Protein AF-A0A7J0AE83-F1 (afdb_monomer)

Solvent-accessible surface area (backbone atoms only — not comparable to full-atom values): 9380 Å² total; per-residue (Å²): 94,56,68,20,78,23,58,64,36,67,59,44,42,39,60,51,19,49,48,53,51,47,36,70,77,34,80,83,62,71,85,50,75,65,56,54,50,50,47,51,50,39,53,68,74,46,74,31,73,60,74,46,81,35,78,51,70,68,50,62,68,62,59,72,67,50,66,91,84,57,53,70,68,58,51,51,52,50,54,51,51,52,50,50,50,51,32,36,68,51,45,66,81,46,49,56,24,44,52,22,38,23,67,75,71,72,53,69,89,48,59,90,65,46,52,73,68,52,51,53,51,46,52,52,49,54,51,58,40,53,66,67,67,76,86,65,78,88,77,45,72,70,52,53,53,49,28,51,53,46,42,30,48,63,40,17,43,61,52,55,49,44,74,71,110

Structure (mmCIF, N/CA/C/O backbone):
data_AF-A0A7J0AE83-F1
#
_entry.id   AF-A0A7J0AE83-F1
#
loop_
_atom_site.group_PDB
_atom_site.id
_atom_site.type_symbol
_atom_site.label_atom_id
_atom_site.label_alt_id
_atom_site.label_comp_id
_atom_site.label_asym_id
_atom_site.label_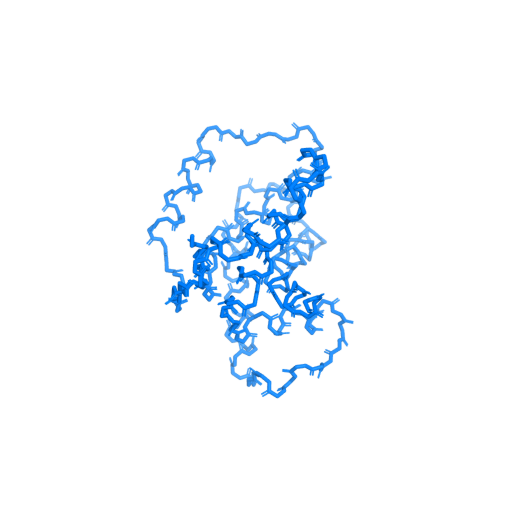entity_id
_atom_site.label_seq_id
_atom_site.pdbx_PDB_ins_code
_atom_site.Cartn_x
_atom_site.Cartn_y
_atom_site.Cartn_z
_atom_site.occupancy
_atom_site.B_iso_or_equiv
_atom_site.auth_seq_id
_atom_site.auth_comp_id
_atom_site.auth_asym_id
_atom_site.auth_atom_id
_atom_site.pdbx_PDB_model_num
ATOM 1 N N . MET A 1 1 ? 16.262 -7.404 -12.724 1.00 86.00 1 MET A N 1
ATOM 2 C CA . MET A 1 1 ? 15.098 -8.257 -12.423 1.00 86.00 1 MET A CA 1
ATOM 3 C C . MET A 1 1 ? 14.318 -7.604 -11.292 1.00 86.00 1 MET A C 1
ATOM 5 O O . MET A 1 1 ? 14.818 -7.605 -10.170 1.00 86.00 1 MET A O 1
ATOM 9 N N . PRO A 1 2 ? 13.189 -6.948 -11.590 1.00 93.81 2 PRO A N 1
ATOM 10 C CA . PRO A 1 2 ? 12.258 -6.458 -10.583 1.00 93.81 2 PRO A CA 1
ATOM 11 C C . PRO A 1 2 ? 11.744 -7.571 -9.663 1.00 93.81 2 PRO A C 1
ATOM 13 O O . PRO A 1 2 ? 11.688 -8.746 -10.030 1.00 93.81 2 PRO A O 1
ATOM 16 N N . VAL A 1 3 ? 11.370 -7.184 -8.445 1.00 95.62 3 VAL A N 1
ATOM 17 C CA . VAL A 1 3 ? 10.770 -8.082 -7.456 1.00 95.62 3 VAL A CA 1
ATOM 18 C C . VAL A 1 3 ? 9.521 -7.413 -6.907 1.00 95.62 3 VAL A C 1
ATOM 20 O O . VAL A 1 3 ? 9.593 -6.308 -6.371 1.00 95.62 3 VAL A O 1
ATOM 23 N N . ALA A 1 4 ? 8.382 -8.090 -7.026 1.00 96.31 4 ALA A N 1
ATOM 24 C CA . ALA A 1 4 ? 7.141 -7.669 -6.394 1.00 96.31 4 ALA A CA 1
ATOM 25 C C . ALA A 1 4 ? 6.999 -8.380 -5.043 1.00 96.31 4 ALA A C 1
ATOM 27 O O . ALA A 1 4 ? 7.000 -9.610 -4.975 1.00 96.31 4 ALA A O 1
ATOM 28 N N . ILE A 1 5 ? 6.874 -7.601 -3.968 1.00 95.88 5 ILE A N 1
ATOM 29 C CA . ILE A 1 5 ? 6.594 -8.107 -2.621 1.00 95.88 5 ILE A CA 1
ATOM 30 C C . ILE A 1 5 ? 5.184 -7.655 -2.247 1.00 95.88 5 ILE A C 1
ATOM 32 O O . ILE A 1 5 ? 4.912 -6.458 -2.140 1.00 95.88 5 ILE A O 1
ATOM 36 N N . SER A 1 6 ? 4.281 -8.612 -2.069 1.00 96.81 6 SER A N 1
ATOM 37 C CA . SER A 1 6 ? 2.874 -8.362 -1.767 1.00 96.81 6 SER A CA 1
ATOM 38 C C . SER A 1 6 ? 2.549 -8.827 -0.356 1.00 96.81 6 SER A C 1
ATOM 40 O O . SER A 1 6 ? 2.737 -9.998 -0.018 1.00 96.81 6 SER A O 1
ATOM 42 N N . TYR A 1 7 ? 2.032 -7.906 0.450 1.00 96.12 7 TYR A N 1
ATOM 43 C CA . TYR A 1 7 ? 1.515 -8.187 1.785 1.00 96.12 7 TYR A CA 1
ATOM 44 C C . TYR A 1 7 ? -0.007 -8.188 1.739 1.00 96.12 7 TYR A C 1
ATOM 46 O O . TYR A 1 7 ? -0.606 -7.354 1.061 1.00 96.12 7 TYR A O 1
ATOM 54 N N . GLU A 1 8 ? -0.626 -9.116 2.458 1.00 96.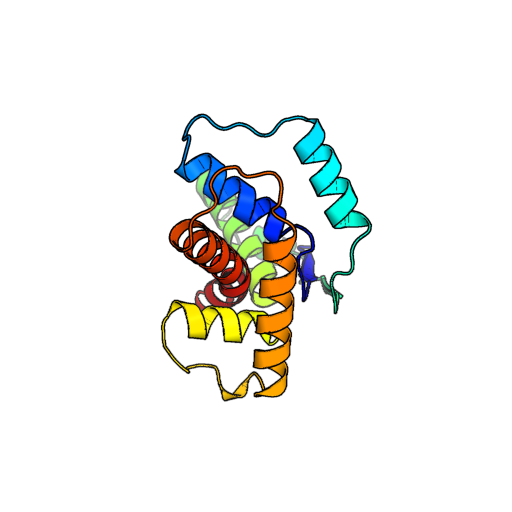94 8 GLU A N 1
ATOM 55 C CA . GLU A 1 8 ? -2.068 -9.076 2.686 1.00 96.94 8 GLU A CA 1
ATOM 56 C C . GLU A 1 8 ? -2.437 -7.904 3.594 1.00 96.94 8 GLU A C 1
ATOM 58 O O . GLU A 1 8 ? -3.380 -7.177 3.302 1.00 96.94 8 GLU A O 1
ATOM 63 N N . TYR A 1 9 ? -1.647 -7.682 4.644 1.00 96.75 9 TYR A N 1
ATOM 64 C CA . TYR A 1 9 ? -1.839 -6.612 5.614 1.00 96.75 9 TYR A CA 1
ATOM 65 C C . TYR A 1 9 ? -0.563 -5.775 5.737 1.00 96.75 9 TYR A C 1
ATOM 67 O O . TYR A 1 9 ? 0.531 -6.319 5.894 1.00 96.75 9 TYR A O 1
ATOM 75 N N . ASP A 1 10 ? -0.697 -4.450 5.680 1.00 95.19 10 ASP A N 1
ATOM 76 C CA . ASP A 1 10 ? 0.375 -3.495 5.962 1.00 95.19 10 ASP A CA 1
ATOM 77 C C . ASP A 1 10 ? 0.313 -3.091 7.441 1.00 95.19 10 ASP A C 1
ATOM 79 O O . ASP A 1 10 ? -0.600 -2.367 7.833 1.00 95.19 10 ASP A O 1
ATOM 83 N N . PRO A 1 11 ? 1.279 -3.498 8.282 1.00 94.19 11 PRO A N 1
ATOM 84 C CA . PRO A 1 11 ? 1.240 -3.161 9.700 1.00 94.19 11 PRO A CA 1
ATOM 85 C C . PRO A 1 11 ? 1.331 -1.667 10.016 1.00 94.19 11 PRO A C 1
ATOM 87 O O . PRO A 1 11 ? 1.006 -1.259 11.128 1.00 94.19 11 PRO A O 1
ATOM 90 N N . ASN A 1 12 ? 1.803 -0.866 9.059 1.00 95.75 12 ASN A N 1
ATOM 91 C CA . ASN A 1 12 ? 1.947 0.577 9.196 1.00 95.75 12 ASN A CA 1
ATOM 92 C C . ASN A 1 12 ? 0.729 1.344 8.658 1.00 95.75 12 ASN A C 1
ATOM 94 O O . ASN A 1 12 ? 0.789 2.571 8.550 1.00 95.75 12 ASN A O 1
ATOM 98 N N . ASP A 1 13 ? -0.361 0.668 8.287 1.00 96.31 13 ASP A N 1
ATOM 99 C CA . ASP A 1 13 ? -1.525 1.310 7.676 1.00 96.31 13 ASP A CA 1
ATOM 100 C C . ASP A 1 13 ? -2.158 2.391 8.570 1.00 96.31 13 ASP A C 1
ATOM 102 O O . ASP A 1 13 ? -2.388 3.508 8.099 1.00 96.31 13 ASP A O 1
ATOM 106 N N . TYR A 1 14 ? -2.337 2.130 9.866 1.00 96.00 14 TYR A N 1
ATOM 107 C CA . TYR A 1 14 ? -2.838 3.119 10.822 1.00 96.00 14 TYR A CA 1
ATOM 108 C C . TYR A 1 14 ? -1.852 4.268 11.057 1.00 96.00 14 TYR A C 1
ATOM 110 O O . TYR A 1 14 ? -2.272 5.414 11.210 1.00 96.00 14 TYR A O 1
ATOM 118 N N . LEU A 1 15 ? -0.539 4.002 11.024 1.00 96.44 15 LEU A N 1
ATOM 119 C CA . LEU A 1 15 ? 0.484 5.045 11.156 1.00 96.44 15 LEU A CA 1
ATOM 120 C C . LEU A 1 15 ? 0.456 5.999 9.960 1.00 96.44 15 LEU A C 1
ATOM 122 O O . LEU A 1 15 ? 0.552 7.214 10.136 1.00 96.44 15 LEU A O 1
ATOM 126 N N . LYS A 1 16 ? 0.269 5.459 8.751 1.00 95.75 16 LYS A N 1
ATOM 127 C CA . LYS A 1 16 ? 0.088 6.253 7.530 1.00 95.75 16 LYS A CA 1
ATOM 128 C C . LYS A 1 16 ? -1.230 7.024 7.563 1.00 95.75 16 LYS A C 1
ATOM 130 O O . LYS A 1 16 ? -1.248 8.205 7.235 1.00 95.75 16 LYS A O 1
ATOM 135 N N . ALA A 1 17 ? -2.323 6.395 7.996 1.00 97.06 17 ALA A N 1
ATOM 136 C CA . ALA A 1 17 ? -3.620 7.056 8.137 1.00 97.06 17 ALA A CA 1
ATOM 137 C C . ALA A 1 17 ? -3.566 8.226 9.134 1.00 97.06 17 ALA A C 1
ATOM 139 O O . ALA A 1 17 ? -4.037 9.321 8.817 1.00 97.06 17 ALA A O 1
ATOM 140 N N . ARG A 1 18 ? -2.909 8.022 10.285 1.00 96.25 18 ARG A N 1
ATOM 141 C CA . ARG A 1 18 ? -2.604 9.069 11.269 1.00 96.25 18 ARG A CA 1
ATOM 142 C C . ARG A 1 18 ? -1.810 10.207 10.640 1.00 96.25 18 ARG A C 1
ATOM 144 O O . ARG A 1 18 ? -2.188 11.363 10.783 1.00 96.25 18 ARG A O 1
ATOM 151 N N . GLU A 1 19 ? -0.741 9.898 9.912 1.00 95.81 19 GLU A N 1
ATOM 152 C CA . GLU A 1 19 ? 0.063 10.916 9.233 1.00 95.81 19 GLU A CA 1
ATOM 153 C C . GLU A 1 19 ? -0.758 11.728 8.225 1.00 95.81 19 GLU A C 1
ATOM 155 O O . GLU A 1 19 ? -0.648 12.954 8.203 1.00 95.81 19 GLU A O 1
ATOM 160 N N . PHE A 1 20 ? -1.593 11.080 7.407 1.00 96.44 20 PHE A N 1
ATOM 161 C CA . PHE A 1 20 ? -2.472 11.793 6.480 1.00 96.44 20 PHE A CA 1
ATOM 162 C C . PHE A 1 20 ? -3.408 12.748 7.220 1.00 96.44 20 PHE A C 1
ATOM 164 O O . PHE A 1 20 ? -3.600 13.882 6.780 1.00 96.44 20 PHE A O 1
ATOM 171 N N . LEU A 1 21 ? -3.972 12.316 8.352 1.00 97.25 21 LEU A N 1
ATOM 172 C CA . LEU A 1 21 ? -4.827 13.162 9.177 1.00 97.25 21 LEU A CA 1
ATOM 173 C C . LEU A 1 21 ? -4.059 14.358 9.757 1.00 97.25 21 LEU A C 1
ATOM 175 O O . LEU A 1 21 ? -4.548 15.485 9.686 1.00 97.25 21 LEU A O 1
ATOM 179 N N . LEU A 1 22 ? -2.856 14.135 10.289 1.00 95.75 22 LEU A N 1
ATOM 180 C CA . LEU A 1 22 ? -2.020 15.199 10.847 1.00 95.75 22 LEU A CA 1
ATOM 181 C C . LEU A 1 22 ? -1.633 16.221 9.778 1.00 95.75 22 LEU A C 1
ATOM 183 O O . LEU A 1 22 ? -1.824 17.409 10.001 1.00 95.75 22 LEU A O 1
ATOM 187 N N . ARG A 1 23 ? -1.226 15.771 8.585 1.00 95.81 23 ARG A N 1
ATOM 188 C CA . ARG A 1 23 ? -0.939 16.653 7.438 1.00 95.81 23 ARG A CA 1
ATOM 189 C C . ARG A 1 23 ? -2.168 17.411 6.935 1.00 95.81 23 ARG A C 1
ATOM 191 O O . ARG A 1 23 ? -2.049 18.521 6.430 1.00 95.81 23 ARG A O 1
ATOM 198 N N . LYS A 1 24 ? -3.359 16.815 7.041 1.00 95.25 24 LYS A N 1
ATOM 199 C CA . LYS A 1 24 ? -4.621 17.484 6.694 1.00 95.25 24 LYS A CA 1
ATOM 200 C C . LYS A 1 24 ? -4.955 18.602 7.686 1.00 95.25 24 LYS A C 1
ATOM 202 O O . LYS A 1 24 ? -5.489 19.626 7.270 1.00 95.25 24 LYS A O 1
ATOM 207 N N . ARG A 1 25 ? -4.687 18.393 8.979 1.00 94.50 25 ARG A N 1
ATOM 208 C CA . ARG A 1 25 ? -4.916 19.387 10.042 1.00 94.50 25 ARG A CA 1
ATOM 209 C C . ARG A 1 25 ? -3.840 20.477 10.051 1.00 94.50 25 ARG A C 1
ATOM 211 O O . ARG A 1 25 ?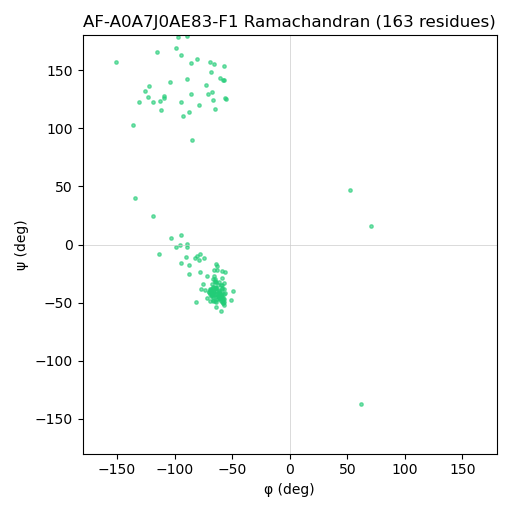 -4.165 21.638 10.266 1.00 94.50 25 ARG A O 1
ATOM 218 N N . ASP A 1 26 ? -2.596 20.094 9.796 1.00 94.75 26 ASP A N 1
ATOM 219 C CA . ASP A 1 26 ? -1.428 20.964 9.731 1.00 94.75 26 ASP A CA 1
ATOM 220 C C . ASP A 1 26 ? -0.565 20.595 8.508 1.00 94.75 26 ASP A C 1
ATOM 222 O O . ASP A 1 26 ? 0.170 19.604 8.547 1.00 94.75 26 ASP A O 1
ATOM 226 N N . PRO A 1 27 ? -0.627 21.380 7.416 1.00 93.19 27 PRO A N 1
ATOM 227 C CA . PRO A 1 27 ? 0.171 21.140 6.214 1.00 93.19 27 PRO A CA 1
ATOM 228 C C . PRO A 1 27 ? 1.690 21.135 6.442 1.00 93.19 27 PRO A C 1
ATOM 230 O O . PRO A 1 27 ? 2.410 20.517 5.656 1.00 93.19 27 PRO A O 1
ATOM 233 N N . GLU A 1 28 ? 2.179 21.778 7.508 1.00 93.81 28 GLU A N 1
ATOM 234 C CA . GLU A 1 28 ? 3.606 21.839 7.851 1.00 93.81 28 GLU A CA 1
ATOM 235 C C . GLU A 1 28 ? 4.058 20.674 8.745 1.00 93.81 28 GLU A C 1
ATOM 237 O O . GLU A 1 28 ? 5.242 20.578 9.089 1.00 93.81 28 GLU A O 1
ATOM 242 N N . PHE A 1 29 ? 3.147 19.759 9.099 1.00 93.25 29 PHE A N 1
ATOM 243 C CA . PHE A 1 29 ? 3.467 18.591 9.908 1.00 93.25 29 PHE A CA 1
ATOM 244 C C . PHE A 1 29 ? 4.602 17.768 9.281 1.00 93.25 29 PHE A C 1
ATOM 246 O O . PHE A 1 29 ? 4.524 17.296 8.141 1.00 93.25 29 PHE A O 1
ATOM 253 N N . LYS A 1 30 ? 5.648 17.528 10.077 1.00 90.25 30 LYS A N 1
ATOM 254 C CA . LYS A 1 30 ? 6.781 16.665 9.731 1.00 90.25 30 LYS A CA 1
ATOM 255 C C . LYS A 1 30 ? 6.918 15.566 10.769 1.00 90.25 30 LYS A C 1
ATOM 257 O O . LYS A 1 30 ? 6.858 15.829 11.968 1.00 90.25 30 LYS A O 1
ATOM 262 N N . LYS A 1 31 ? 7.158 14.343 10.296 1.00 88.62 31 LYS A N 1
ATOM 263 C CA . LYS A 1 31 ? 7.485 13.217 11.171 1.00 88.62 31 LYS A CA 1
ATOM 264 C C . LYS A 1 31 ? 8.727 13.512 11.994 1.00 88.62 31 LYS A C 1
ATOM 266 O O . LYS A 1 31 ? 9.697 14.086 11.494 1.00 88.62 31 LYS A O 1
ATOM 271 N N . SER A 1 32 ? 8.704 13.070 13.244 1.00 91.25 32 SER A N 1
ATOM 272 C CA . SER A 1 32 ? 9.912 13.019 14.051 1.00 91.25 32 SER A CA 1
ATOM 273 C C . SER A 1 32 ? 10.733 11.772 13.709 1.00 91.25 32 SER A C 1
ATOM 275 O O . SER A 1 32 ? 10.206 10.767 13.236 1.00 91.25 32 SER A O 1
ATOM 277 N N . GLN A 1 33 ? 12.025 11.787 14.042 1.00 92.50 33 GLN A N 1
ATOM 278 C CA . GLN A 1 33 ? 12.873 10.592 13.920 1.00 92.50 33 GLN A CA 1
ATOM 279 C C . GLN A 1 33 ? 12.348 9.404 14.744 1.00 92.50 33 GLN A C 1
ATOM 281 O O . GLN A 1 33 ? 12.568 8.250 14.381 1.00 92.50 33 GLN A O 1
ATOM 286 N N . ARG A 1 34 ? 11.649 9.673 15.857 1.00 91.50 34 ARG A N 1
ATOM 287 C CA . ARG A 1 34 ? 11.035 8.625 16.682 1.00 91.50 34 ARG A CA 1
ATOM 288 C C . ARG A 1 34 ? 9.867 7.960 15.958 1.00 91.50 34 ARG A C 1
ATOM 290 O O . ARG A 1 34 ? 9.753 6.741 16.026 1.00 91.50 34 ARG A O 1
ATOM 297 N N . ASP A 1 35 ? 9.053 8.731 15.236 1.00 89.62 35 ASP A N 1
ATOM 298 C CA . ASP A 1 35 ? 7.942 8.194 14.437 1.00 89.62 35 ASP A CA 1
ATOM 299 C C . ASP A 1 35 ? 8.442 7.287 13.309 1.00 89.62 35 ASP A C 1
ATOM 301 O O . ASP A 1 35 ? 7.852 6.237 13.039 1.00 89.62 35 ASP A O 1
ATOM 305 N N . ASP A 1 36 ? 9.545 7.673 12.665 1.00 90.81 36 ASP A N 1
ATOM 306 C CA . ASP A 1 36 ? 10.170 6.864 11.619 1.00 90.81 36 ASP A CA 1
ATOM 307 C C . ASP A 1 36 ? 10.733 5.556 12.188 1.00 90.81 36 ASP A C 1
ATOM 309 O O . ASP A 1 36 ? 10.496 4.488 11.619 1.00 90.81 36 ASP A O 1
ATOM 313 N N . LEU A 1 37 ? 11.409 5.605 13.344 1.00 93.56 37 LEU A N 1
ATOM 314 C CA . LEU A 1 37 ? 11.911 4.403 14.016 1.00 93.56 37 LEU A CA 1
ATOM 315 C C . LEU A 1 37 ? 10.772 3.461 14.418 1.00 93.56 37 LEU A C 1
ATOM 317 O O . LEU A 1 37 ? 10.850 2.262 14.158 1.00 93.56 37 LEU A O 1
ATOM 321 N N . PHE A 1 38 ? 9.691 4.010 14.972 1.00 92.62 38 PHE A N 1
ATOM 322 C CA . PHE A 1 38 ? 8.513 3.235 15.345 1.00 92.62 38 PHE A CA 1
ATOM 323 C C . PHE A 1 38 ? 7.823 2.599 14.128 1.00 92.62 38 PHE A C 1
ATOM 325 O O . PHE A 1 38 ? 7.392 1.449 14.188 1.00 92.62 38 PHE A O 1
ATOM 332 N N . SER A 1 39 ? 7.772 3.304 12.993 1.00 92.62 39 SER A N 1
ATOM 333 C CA . SER A 1 39 ? 7.232 2.765 11.734 1.00 92.62 39 SER A CA 1
ATOM 334 C C . SER A 1 39 ? 8.102 1.634 11.169 1.00 92.62 39 SER A C 1
ATOM 336 O O . SER A 1 39 ? 7.586 0.655 10.622 1.00 92.62 39 SER A O 1
ATOM 338 N N . MET A 1 40 ? 9.429 1.733 11.303 1.00 93.06 40 MET A N 1
ATOM 339 C CA . MET A 1 40 ? 10.344 0.652 10.920 1.00 93.06 40 MET A CA 1
ATOM 340 C C . MET A 1 40 ? 10.174 -0.572 11.822 1.00 93.06 40 MET A C 1
ATOM 342 O O . MET A 1 40 ? 10.028 -1.685 11.316 1.00 93.06 40 MET A O 1
ATOM 346 N N . GLU A 1 41 ? 10.147 -0.371 13.141 1.00 94.56 41 GLU A N 1
ATOM 347 C CA . GLU A 1 41 ? 9.935 -1.435 14.125 1.00 94.56 41 GLU A CA 1
ATOM 348 C C . GLU A 1 41 ? 8.606 -2.159 13.881 1.00 94.56 41 GLU A C 1
ATOM 350 O O . GLU A 1 41 ? 8.575 -3.382 13.733 1.00 94.56 41 GLU A O 1
ATOM 355 N N . THR A 1 42 ? 7.520 -1.396 13.744 1.00 92.31 42 THR A N 1
ATOM 356 C CA . THR A 1 42 ? 6.178 -1.917 13.461 1.00 92.31 42 THR A CA 1
ATOM 357 C C . THR A 1 42 ? 6.169 -2.696 12.146 1.00 92.31 42 THR A C 1
ATOM 359 O O . THR A 1 42 ? 5.709 -3.838 12.100 1.00 92.31 42 THR A O 1
ATOM 362 N N . GLY A 1 43 ? 6.760 -2.137 11.087 1.00 91.69 4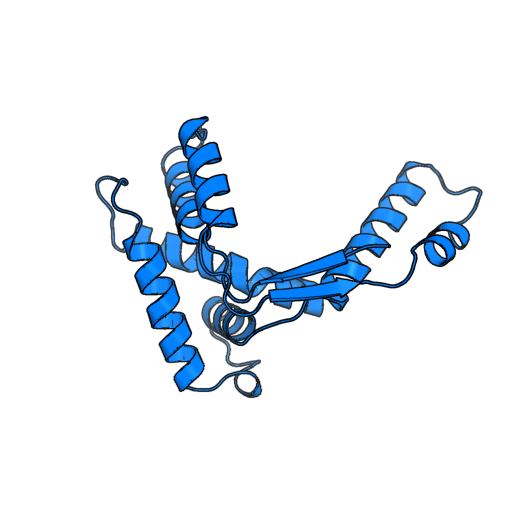3 GLY A N 1
ATOM 363 C CA . GLY A 1 43 ? 6.861 -2.798 9.786 1.00 91.69 43 GLY A CA 1
ATOM 364 C C . GLY A 1 43 ? 7.652 -4.109 9.818 1.00 91.69 43 GLY A C 1
ATOM 365 O O . GLY A 1 43 ? 7.331 -5.032 9.068 1.00 91.69 43 GLY A O 1
ATOM 366 N N . LEU A 1 44 ? 8.656 -4.236 10.687 1.00 91.25 44 LEU A N 1
ATOM 367 C CA . LEU A 1 44 ? 9.460 -5.453 10.821 1.00 91.25 44 LEU A CA 1
ATOM 368 C C . LEU A 1 44 ? 8.776 -6.513 11.689 1.00 91.25 44 LEU A C 1
ATOM 370 O O . LEU A 1 44 ? 8.668 -7.660 11.255 1.00 91.25 44 LEU A O 1
ATOM 374 N N . LEU A 1 45 ? 8.292 -6.132 12.872 1.00 92.25 45 LEU A N 1
ATOM 375 C CA . LEU A 1 45 ? 7.871 -7.070 13.918 1.00 92.25 45 LEU A CA 1
ATOM 376 C C . LEU A 1 45 ? 6.416 -7.531 13.803 1.00 92.25 45 LEU A C 1
ATOM 378 O O . LEU A 1 45 ? 6.071 -8.608 14.288 1.00 92.25 45 LEU A O 1
ATOM 382 N N . GLN A 1 46 ? 5.550 -6.733 13.185 1.00 93.31 46 GLN A N 1
ATOM 383 C CA . GLN A 1 46 ? 4.124 -7.036 13.138 1.00 93.31 46 GLN A CA 1
ATOM 384 C C . GLN A 1 46 ? 3.752 -7.974 11.978 1.00 93.31 46 GLN A C 1
ATOM 386 O O . GLN A 1 46 ? 4.438 -8.070 10.950 1.00 93.31 46 GLN A O 1
ATOM 391 N N . GLN A 1 47 ? 2.624 -8.662 12.163 1.00 90.94 47 GLN A N 1
ATOM 392 C CA . GLN A 1 47 ? 2.076 -9.644 11.228 1.00 90.94 47 GLN A CA 1
ATOM 393 C C . GLN A 1 47 ? 1.593 -8.986 9.931 1.00 90.94 47 GLN A C 1
ATOM 395 O O . GLN A 1 47 ? 0.836 -8.019 9.961 1.00 90.94 47 GLN A O 1
ATOM 400 N N . LYS A 1 48 ? 2.000 -9.559 8.794 1.00 93.94 48 LYS A N 1
ATOM 401 C CA . LYS A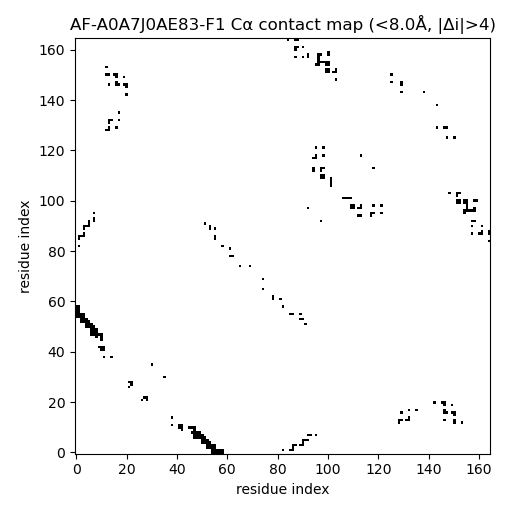 1 48 ? 1.692 -9.068 7.435 1.00 93.94 48 LYS A CA 1
ATOM 402 C C . LYS A 1 48 ? 0.601 -9.890 6.734 1.00 93.94 48 LYS A C 1
ATOM 404 O O . LYS A 1 48 ? 0.338 -9.691 5.550 1.00 93.94 48 LYS A O 1
ATOM 409 N N . GLY A 1 49 ? -0.001 -10.841 7.457 1.00 94.88 49 GLY A N 1
ATOM 410 C CA . GLY A 1 49 ? -0.841 -11.888 6.876 1.00 94.88 49 GLY A CA 1
ATOM 411 C C . GLY A 1 49 ? -0.036 -12.754 5.913 1.00 94.88 49 GLY A C 1
ATOM 412 O O . GLY A 1 49 ? 1.115 -13.104 6.188 1.00 94.88 49 GLY A O 1
ATOM 413 N N . HIS A 1 50 ? -0.625 -13.073 4.765 1.00 96.19 50 HIS A N 1
ATOM 414 C CA . HIS A 1 50 ? 0.092 -13.755 3.697 1.00 96.19 50 HIS A CA 1
ATOM 415 C C . HIS A 1 50 ? 1.112 -12.828 3.019 1.00 96.19 50 HIS A C 1
ATOM 417 O O . HIS A 1 50 ? 0.798 -11.723 2.573 1.00 96.19 50 HIS A O 1
ATOM 423 N N . VAL A 1 51 ? 2.348 -13.317 2.897 1.00 96.19 51 VAL A N 1
ATOM 424 C CA . VAL A 1 51 ? 3.429 -12.647 2.168 1.00 96.19 51 VAL A CA 1
ATOM 425 C C . VAL A 1 51 ? 3.711 -13.426 0.890 1.00 96.19 51 VAL A C 1
ATOM 427 O O . VAL A 1 51 ? 3.949 -14.632 0.932 1.00 96.19 51 VAL A O 1
ATOM 430 N N . HIS A 1 52 ? 3.703 -12.734 -0.245 1.00 97.50 52 HIS A N 1
ATOM 431 C CA . HIS A 1 52 ? 4.031 -13.311 -1.543 1.00 97.50 52 HIS A CA 1
ATOM 432 C C . HIS A 1 52 ? 5.185 -12.540 -2.180 1.00 97.50 52 HIS A C 1
ATOM 434 O O . HIS A 1 52 ? 5.117 -11.319 -2.309 1.00 97.50 52 HIS A O 1
ATOM 440 N N . LEU A 1 53 ? 6.232 -13.259 -2.582 1.00 96.62 53 LEU A N 1
ATOM 441 C CA . LEU A 1 53 ? 7.331 -12.710 -3.369 1.00 96.62 53 LEU A CA 1
ATOM 442 C C . LEU A 1 53 ? 7.246 -13.266 -4.785 1.00 96.62 53 LEU A C 1
ATOM 444 O O . LEU A 1 53 ? 7.233 -14.483 -4.968 1.00 96.62 53 LEU A O 1
ATOM 448 N N . SER A 1 54 ? 7.230 -12.373 -5.769 1.00 96.62 54 SER A N 1
ATOM 449 C CA . SER A 1 54 ? 7.295 -12.726 -7.182 1.00 96.62 54 SER A CA 1
ATOM 450 C C . SER A 1 54 ? 8.538 -12.108 -7.805 1.00 96.62 54 SER A C 1
ATOM 452 O O . SER A 1 54 ? 8.721 -10.889 -7.785 1.00 96.62 54 SER A O 1
ATOM 454 N N . LEU A 1 55 ? 9.385 -12.961 -8.374 1.00 95.12 55 LEU A N 1
ATOM 455 C CA . LEU A 1 55 ? 10.509 -12.554 -9.213 1.00 95.12 55 LEU A CA 1
ATOM 456 C C . LEU A 1 55 ? 9.988 -12.392 -10.642 1.00 95.12 55 LEU A C 1
ATOM 458 O O . LEU A 1 55 ? 9.291 -13.280 -11.132 1.00 95.12 55 LEU A O 1
ATOM 462 N N . THR A 1 56 ? 10.277 -11.264 -11.285 1.00 92.62 56 THR A N 1
ATOM 463 C CA . THR A 1 56 ? 9.872 -11.033 -12.679 1.00 92.62 56 THR A CA 1
ATOM 464 C C . THR A 1 56 ? 10.942 -11.543 -13.641 1.00 92.62 56 THR A C 1
ATOM 466 O O . THR A 1 56 ? 12.004 -12.011 -13.230 1.00 92.62 56 THR A O 1
ATOM 469 N N . GLU A 1 57 ? 10.703 -11.408 -14.940 1.00 91.19 57 GLU A N 1
ATOM 470 C CA . GLU A 1 57 ? 11.737 -11.666 -15.939 1.00 91.19 57 GLU A CA 1
ATOM 471 C C . GLU A 1 57 ? 12.898 -10.647 -15.835 1.00 91.19 57 GLU A C 1
ATOM 473 O O . GLU A 1 57 ? 12.734 -9.536 -15.299 1.00 91.19 57 GLU A O 1
ATOM 478 N N . PRO A 1 58 ? 14.115 -11.007 -16.290 1.00 93.12 58 PRO A N 1
ATOM 479 C CA . PRO A 1 58 ? 15.213 -10.060 -16.437 1.00 93.12 58 PRO A CA 1
ATOM 480 C C . PRO A 1 58 ? 14.838 -8.894 -17.360 1.00 93.12 58 PRO A C 1
ATOM 482 O O . PRO A 1 58 ? 14.208 -9.088 -18.389 1.00 9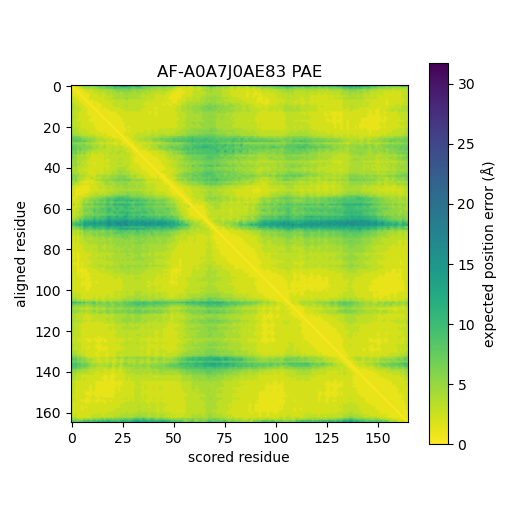3.12 58 PRO A O 1
ATOM 485 N N . MET A 1 59 ? 15.290 -7.684 -17.026 1.00 90.62 59 MET A N 1
ATOM 486 C CA . MET A 1 59 ? 14.978 -6.475 -17.805 1.00 90.62 59 MET A CA 1
ATOM 487 C C . MET A 1 59 ? 15.877 -6.280 -19.023 1.00 90.62 59 MET A C 1
ATOM 489 O O . MET A 1 59 ? 15.583 -5.424 -19.848 1.00 90.62 59 MET A O 1
ATOM 493 N N . ASN A 1 60 ? 16.969 -7.041 -19.138 1.00 91.81 60 ASN A N 1
ATOM 494 C CA . ASN A 1 60 ? 17.934 -6.897 -20.227 1.00 91.81 60 ASN A CA 1
ATOM 495 C C . ASN A 1 60 ? 17.268 -6.898 -21.614 1.00 91.81 60 ASN A C 1
ATOM 497 O O . ASN A 1 60 ? 17.505 -5.943 -22.340 1.00 91.81 60 ASN A O 1
ATOM 501 N N . PRO A 1 61 ? 16.352 -7.831 -21.952 1.00 91.12 61 PRO A N 1
ATOM 502 C CA . PRO A 1 61 ? 15.697 -7.817 -23.261 1.00 91.12 61 PRO A CA 1
ATOM 503 C C . PRO A 1 61 ? 14.862 -6.555 -23.517 1.00 91.12 61 PRO A C 1
ATOM 505 O O . PRO A 1 61 ? 14.808 -6.079 -24.645 1.00 91.12 61 PRO A O 1
ATOM 508 N N . HIS A 1 62 ? 14.229 -5.998 -22.479 1.00 87.81 62 HIS A N 1
ATOM 509 C CA . HIS A 1 62 ? 13.456 -4.759 -22.589 1.00 87.81 62 HIS A CA 1
ATOM 510 C C . HIS A 1 62 ? 14.365 -3.550 -22.821 1.00 87.81 62 HIS A C 1
ATOM 512 O O . HIS A 1 62 ? 14.058 -2.703 -23.650 1.00 87.81 62 HIS A O 1
ATOM 518 N N . ILE A 1 63 ? 15.505 -3.495 -22.124 1.00 88.44 63 ILE A N 1
ATOM 519 C CA . ILE A 1 63 ? 16.500 -2.425 -22.273 1.00 88.44 63 ILE A CA 1
ATOM 520 C C . ILE A 1 63 ? 17.171 -2.501 -23.649 1.00 88.44 63 ILE A C 1
ATOM 522 O O . ILE A 1 63 ? 17.312 -1.480 -24.316 1.00 88.44 63 ILE A O 1
ATOM 526 N N . ASP A 1 64 ? 17.541 -3.705 -24.088 1.00 90.88 64 ASP A N 1
ATOM 527 C CA . ASP A 1 64 ? 18.196 -3.945 -25.377 1.00 90.88 64 ASP A CA 1
ATOM 528 C C . ASP A 1 64 ? 17.273 -3.622 -26.569 1.00 90.88 64 ASP A C 1
ATOM 530 O O . ASP A 1 64 ? 17.753 -3.355 -27.670 1.00 90.88 64 ASP A O 1
ATOM 534 N N . ALA A 1 65 ? 15.951 -3.620 -26.357 1.00 90.00 65 ALA A N 1
ATOM 535 C CA . ALA A 1 65 ? 14.956 -3.247 -27.361 1.00 90.00 65 ALA A CA 1
ATOM 536 C C . ALA A 1 65 ? 14.763 -1.725 -27.515 1.00 90.00 65 ALA A C 1
ATOM 538 O O . ALA A 1 65 ? 14.082 -1.291 -28.449 1.00 90.00 65 ALA A O 1
ATOM 539 N N . ILE A 1 66 ? 15.331 -0.904 -26.624 1.00 89.62 66 ILE A N 1
ATOM 540 C CA . ILE A 1 66 ? 15.221 0.556 -26.709 1.00 89.62 66 ILE A CA 1
ATOM 541 C C . ILE A 1 66 ? 16.090 1.066 -27.863 1.00 89.62 66 ILE A C 1
ATOM 543 O O . ILE A 1 66 ? 17.228 0.634 -28.047 1.00 89.62 66 ILE A O 1
ATOM 547 N N . ALA A 1 67 ? 15.553 2.009 -28.642 1.00 88.50 67 ALA A N 1
ATOM 548 C CA . ALA A 1 67 ? 16.256 2.590 -29.779 1.00 88.50 67 ALA A CA 1
ATOM 549 C C . ALA A 1 67 ? 17.611 3.199 -29.339 1.00 88.50 67 ALA A C 1
ATOM 551 O O . ALA A 1 67 ? 17.627 4.030 -28.425 1.00 88.50 67 ALA A O 1
ATOM 552 N N . PRO A 1 68 ? 18.748 2.824 -29.963 1.00 83.50 68 PRO A N 1
ATOM 553 C CA . PRO A 1 68 ? 20.076 3.283 -29.537 1.00 83.50 68 PRO A CA 1
ATOM 554 C C . PRO A 1 68 ? 20.290 4.798 -29.646 1.00 83.50 68 PRO A C 1
ATOM 556 O O . PRO A 1 68 ? 21.185 5.347 -29.006 1.00 83.50 68 PRO A O 1
ATOM 559 N N . ASP A 1 69 ? 19.500 5.460 -30.488 1.00 91.62 69 ASP A N 1
ATOM 560 C CA . ASP A 1 69 ? 19.509 6.898 -30.749 1.00 91.62 69 ASP A CA 1
ATOM 561 C C . ASP A 1 69 ? 18.479 7.677 -29.914 1.00 91.62 69 ASP A C 1
ATOM 563 O O . ASP A 1 69 ? 18.418 8.904 -30.015 1.00 91.62 69 ASP A O 1
ATOM 567 N N . ALA A 1 70 ? 17.701 6.997 -29.063 1.00 90.44 70 ALA A N 1
ATOM 568 C CA . ALA A 1 70 ? 16.799 7.657 -28.130 1.00 90.44 70 ALA A CA 1
ATOM 569 C C . ALA A 1 70 ? 17.574 8.563 -27.163 1.00 90.44 70 ALA A C 1
ATOM 571 O O . ALA A 1 70 ? 18.675 8.248 -26.698 1.00 90.44 70 ALA A O 1
ATOM 572 N N . ASP A 1 71 ? 16.982 9.702 -26.811 1.00 94.56 71 ASP A N 1
ATOM 573 C CA . ASP A 1 71 ? 17.566 10.570 -25.802 1.00 94.56 71 ASP A CA 1
ATOM 574 C C . ASP A 1 71 ? 17.498 9.919 -24.407 1.00 94.56 71 ASP A C 1
ATOM 576 O O . ASP A 1 71 ? 16.656 9.067 -24.108 1.00 94.56 71 ASP A O 1
ATOM 580 N N . LYS A 1 72 ? 18.385 10.358 -23.509 1.00 92.31 72 LYS A N 1
ATOM 581 C CA . LYS A 1 72 ? 18.501 9.781 -22.163 1.00 92.31 72 LYS A CA 1
ATOM 582 C C . LYS A 1 72 ? 17.207 9.864 -21.351 1.00 92.31 72 LYS A C 1
ATOM 584 O O . LYS A 1 72 ? 16.965 8.967 -20.548 1.00 92.31 72 LYS A O 1
ATOM 589 N N . ALA A 1 73 ? 16.409 10.921 -21.508 1.00 94.12 73 ALA A N 1
ATOM 590 C CA . ALA A 1 73 ? 15.178 11.069 -20.738 1.00 94.12 73 ALA A CA 1
ATOM 591 C C . ALA A 1 73 ? 14.134 10.044 -21.195 1.00 94.12 73 ALA A C 1
ATOM 593 O O . ALA A 1 73 ? 13.508 9.400 -20.353 1.00 94.12 73 ALA A O 1
ATOM 594 N N . THR A 1 74 ? 14.025 9.824 -22.507 1.00 92.19 74 THR A N 1
ATOM 595 C CA . THR A 1 74 ? 13.169 8.778 -23.082 1.00 92.19 74 THR A CA 1
ATOM 596 C C . THR A 1 74 ? 13.589 7.385 -22.617 1.00 92.19 74 THR A C 1
ATOM 598 O O . THR A 1 74 ? 12.743 6.629 -22.142 1.00 92.19 74 THR A O 1
ATOM 601 N N . ILE A 1 75 ? 14.890 7.066 -22.656 1.00 92.31 75 ILE A N 1
ATOM 602 C CA . ILE A 1 75 ? 15.408 5.770 -22.178 1.00 92.31 75 ILE A CA 1
ATOM 603 C C . ILE A 1 75 ? 15.032 5.550 -20.706 1.00 92.31 75 ILE A C 1
ATOM 605 O O . ILE A 1 75 ? 14.474 4.511 -20.358 1.00 92.31 75 ILE A O 1
ATOM 609 N N . VAL A 1 76 ? 15.300 6.530 -19.835 1.00 93.25 76 VAL A N 1
ATOM 610 C CA . VAL A 1 76 ? 14.989 6.421 -18.400 1.00 93.25 76 VAL A CA 1
ATOM 611 C C . VAL A 1 76 ? 13.487 6.254 -18.176 1.00 93.25 76 VAL A C 1
ATOM 613 O O . VAL A 1 76 ? 13.085 5.381 -17.411 1.00 93.25 76 VAL A O 1
ATOM 616 N N . SER A 1 77 ? 12.657 7.043 -18.863 1.00 93.69 77 SER A N 1
ATOM 617 C CA . SER A 1 77 ? 11.200 6.951 -18.744 1.00 93.69 77 SER A CA 1
ATOM 618 C C . SER A 1 77 ? 10.676 5.575 -19.158 1.00 93.69 77 SER A C 1
ATOM 620 O O . SER A 1 77 ? 9.823 5.023 -18.465 1.00 93.69 77 SER A O 1
ATOM 622 N N . GLN A 1 78 ? 11.192 5.010 -20.255 1.00 93.06 78 GLN A N 1
ATOM 623 C CA . GLN A 1 78 ? 10.787 3.688 -20.731 1.00 93.06 78 GLN A CA 1
ATOM 624 C C . GLN A 1 78 ? 11.172 2.603 -19.723 1.00 93.06 78 GLN A C 1
ATOM 626 O O . GLN A 1 78 ? 10.321 1.823 -19.307 1.00 93.06 78 GLN A O 1
ATOM 631 N N . VAL A 1 79 ? 12.422 2.613 -19.245 1.00 93.25 79 VAL A N 1
ATOM 632 C CA . VAL A 1 79 ? 12.897 1.637 -18.254 1.00 93.25 79 VAL A CA 1
ATOM 633 C C . VAL A 1 79 ? 12.097 1.725 -16.952 1.00 93.25 79 VAL A C 1
ATOM 635 O O . VAL A 1 79 ? 11.722 0.693 -16.399 1.00 93.25 79 VAL A O 1
ATOM 638 N N . CYS A 1 80 ? 11.799 2.933 -16.462 1.00 94.00 80 CYS A N 1
ATOM 639 C CA . CYS A 1 80 ? 10.942 3.115 -15.288 1.00 94.00 80 CYS A CA 1
ATOM 640 C C . CYS A 1 80 ? 9.536 2.547 -15.519 1.00 94.00 80 CYS A C 1
ATOM 642 O O . CYS A 1 80 ? 9.044 1.802 -14.675 1.00 94.00 80 CYS A O 1
ATOM 644 N N . SER A 1 81 ? 8.925 2.835 -16.674 1.00 93.50 81 SER A N 1
ATOM 645 C CA . SER A 1 81 ? 7.603 2.304 -17.020 1.00 93.50 81 SER A CA 1
ATOM 646 C C . SER A 1 81 ? 7.596 0.777 -17.099 1.00 93.50 81 SER A C 1
ATOM 648 O O . SER A 1 81 ? 6.647 0.146 -16.635 1.00 93.50 81 SER A O 1
ATOM 650 N N . ASP A 1 82 ? 8.638 0.168 -17.664 1.00 93.56 82 ASP A N 1
ATOM 651 C CA . ASP A 1 82 ? 8.727 -1.286 -17.776 1.00 93.56 82 ASP A CA 1
ATOM 652 C C . ASP A 1 82 ? 8.903 -1.947 -16.401 1.00 93.56 82 ASP A C 1
ATOM 654 O O . ASP A 1 82 ? 8.288 -2.979 -16.123 1.00 93.56 82 ASP A O 1
ATOM 658 N N . ILE A 1 83 ? 9.681 -1.328 -15.503 1.00 94.44 83 ILE A N 1
ATOM 659 C CA . ILE A 1 83 ? 9.816 -1.774 -14.109 1.00 94.44 83 ILE A CA 1
ATOM 660 C C . ILE A 1 83 ? 8.471 -1.681 -13.380 1.00 94.44 83 ILE A C 1
ATOM 662 O O . ILE A 1 83 ? 8.070 -2.646 -12.724 1.00 94.44 83 ILE A O 1
ATOM 666 N N . ASP A 1 84 ? 7.758 -0.560 -13.510 1.00 95.00 84 ASP A N 1
ATOM 667 C CA . ASP A 1 84 ? 6.444 -0.370 -12.888 1.00 95.00 84 ASP A CA 1
ATOM 668 C C . ASP A 1 84 ? 5.439 -1.414 -13.394 1.00 95.00 84 ASP A C 1
ATOM 670 O O . ASP A 1 84 ? 4.752 -2.059 -12.597 1.00 95.00 84 ASP A O 1
ATOM 674 N N . ASN A 1 85 ? 5.392 -1.647 -14.708 1.00 94.06 85 ASN A N 1
ATOM 675 C CA . ASN A 1 85 ? 4.532 -2.661 -15.320 1.00 94.06 85 ASN A CA 1
ATOM 676 C C . ASN A 1 85 ? 4.878 -4.072 -14.828 1.00 94.06 85 ASN A C 1
ATOM 678 O O . ASN A 1 85 ? 3.978 -4.848 -14.487 1.00 94.06 85 ASN A O 1
ATOM 682 N N . ALA A 1 86 ? 6.167 -4.404 -14.728 1.00 94.44 86 ALA A N 1
ATOM 683 C CA . ALA A 1 86 ? 6.619 -5.684 -14.195 1.00 94.44 86 ALA A CA 1
ATOM 684 C C . ALA A 1 86 ? 6.173 -5.869 -12.733 1.00 94.44 86 ALA A C 1
ATOM 686 O O . ALA A 1 86 ? 5.611 -6.909 -12.389 1.00 94.44 86 ALA A O 1
ATOM 687 N N . ILE A 1 87 ? 6.331 -4.851 -11.881 1.00 95.38 87 ILE A N 1
ATOM 688 C CA . ILE A 1 87 ? 5.926 -4.914 -10.468 1.00 95.38 87 ILE A CA 1
ATOM 689 C C . ILE A 1 87 ? 4.403 -5.022 -10.331 1.00 95.38 87 ILE A C 1
ATOM 691 O O . ILE A 1 87 ? 3.908 -5.887 -9.606 1.00 95.38 87 ILE A O 1
ATOM 695 N N . HIS A 1 88 ? 3.642 -4.171 -11.020 1.00 96.00 88 HIS A N 1
ATOM 696 C CA . HIS A 1 88 ? 2.185 -4.132 -10.894 1.00 96.00 88 HIS A CA 1
ATOM 697 C C . HIS A 1 88 ? 1.515 -5.409 -11.420 1.00 96.00 88 HIS A C 1
ATOM 699 O O . HIS A 1 88 ? 0.600 -5.935 -10.779 1.00 96.00 88 HIS A O 1
ATOM 705 N N . SER A 1 89 ? 1.982 -5.948 -12.551 1.00 94.69 89 SER A N 1
ATOM 706 C CA . SER A 1 89 ? 1.437 -7.184 -13.132 1.00 94.69 89 SER A CA 1
ATOM 707 C C . SER A 1 89 ? 1.675 -8.393 -12.223 1.00 94.69 89 SER A C 1
ATOM 709 O O . SER A 1 89 ? 0.775 -9.223 -12.050 1.00 94.69 89 SER A O 1
ATOM 711 N N . HIS A 1 90 ? 2.827 -8.442 -11.552 1.00 95.88 90 HIS A N 1
ATOM 712 C CA . HIS A 1 90 ? 3.216 -9.531 -10.655 1.00 95.88 90 HIS A CA 1
ATOM 713 C C . HIS A 1 90 ? 2.773 -9.324 -9.201 1.00 95.88 90 HIS A C 1
ATOM 715 O O . HIS A 1 90 ? 2.954 -10.213 -8.369 1.00 95.88 90 HIS A O 1
ATOM 721 N N . TYR A 1 91 ? 2.133 -8.197 -8.876 1.00 96.94 91 TYR A N 1
ATOM 722 C CA . TYR A 1 91 ? 1.580 -7.987 -7.544 1.00 96.94 91 TYR A CA 1
ATOM 723 C C . TYR A 1 91 ? 0.425 -8.966 -7.278 1.00 96.94 91 TYR A C 1
ATOM 725 O O . TYR A 1 91 ? -0.561 -9.039 -8.033 1.00 96.94 91 TYR A O 1
ATOM 733 N N . LYS A 1 92 ? 0.535 -9.729 -6.186 1.00 97.44 92 LYS A N 1
ATOM 734 C CA . LYS A 1 92 ? -0.516 -10.632 -5.714 1.00 97.44 92 LYS A CA 1
ATOM 735 C C . LYS A 1 92 ? -1.576 -9.823 -4.979 1.00 97.44 92 LYS A C 1
ATOM 737 O O . LYS A 1 92 ? -1.294 -9.177 -3.977 1.00 97.44 92 LYS A O 1
ATOM 742 N N . LEU A 1 93 ? -2.803 -9.890 -5.483 1.00 97.81 93 LEU A N 1
ATOM 743 C CA . LEU A 1 93 ? -3.965 -9.289 -4.838 1.00 97.81 93 LEU A CA 1
ATOM 744 C C . LEU A 1 93 ? -4.618 -10.283 -3.873 1.00 97.81 93 LEU A C 1
ATOM 746 O O . LEU A 1 93 ? -4.731 -11.475 -4.180 1.00 97.81 93 LEU A O 1
ATOM 750 N N . TYR A 1 94 ? -5.087 -9.754 -2.749 1.00 98.19 94 TYR A N 1
ATOM 751 C CA . TYR A 1 94 ? -5.840 -10.432 -1.699 1.00 98.19 94 TYR A CA 1
ATOM 752 C C . TYR A 1 94 ? -7.264 -9.854 -1.604 1.00 98.19 94 TYR A C 1
ATOM 754 O O . TYR A 1 94 ? -7.517 -8.775 -2.152 1.00 98.19 94 TYR A O 1
ATOM 762 N N . PRO A 1 95 ? -8.207 -10.524 -0.908 1.00 98.12 95 PRO A N 1
ATOM 763 C CA . PRO A 1 95 ? -9.587 -10.047 -0.764 1.00 98.12 95 PRO A CA 1
ATOM 764 C C . PRO A 1 95 ? -9.703 -8.580 -0.324 1.00 98.12 95 PRO A C 1
ATOM 766 O O . PRO A 1 95 ? -10.501 -7.836 -0.894 1.00 98.12 95 PRO A O 1
ATOM 769 N N . ILE A 1 96 ? -8.850 -8.127 0.604 1.00 98.06 96 ILE A N 1
ATOM 770 C CA . ILE A 1 96 ? -8.830 -6.738 1.090 1.00 98.06 96 ILE A CA 1
ATOM 771 C C . ILE A 1 96 ? -8.625 -5.704 -0.024 1.00 98.06 96 ILE A C 1
ATOM 773 O O . ILE A 1 96 ? -9.211 -4.627 0.041 1.00 98.06 96 ILE A O 1
ATOM 777 N N . ASN A 1 97 ? -7.863 -6.018 -1.079 1.00 98.44 97 ASN A N 1
ATOM 778 C CA . ASN A 1 97 ? -7.640 -5.082 -2.183 1.00 98.44 97 ASN A CA 1
ATOM 779 C C . ASN A 1 97 ? -8.923 -4.846 -2.994 1.00 98.44 97 ASN A C 1
ATOM 781 O O . ASN A 1 97 ? -9.214 -3.715 -3.386 1.00 98.44 97 ASN A O 1
ATOM 785 N N . TYR A 1 98 ? -9.693 -5.912 -3.229 1.00 98.38 98 TYR A N 1
ATOM 786 C CA . TYR A 1 98 ? -10.967 -5.857 -3.948 1.00 98.38 98 TYR A CA 1
ATOM 787 C C . TYR A 1 98 ? -12.055 -5.195 -3.102 1.00 98.38 98 TYR A C 1
ATOM 789 O O . TYR A 1 98 ? -12.727 -4.287 -3.583 1.00 98.38 98 TYR A O 1
ATOM 797 N N . ILE A 1 99 ? -12.163 -5.583 -1.826 1.00 98.25 99 ILE A N 1
ATOM 798 C CA . ILE A 1 99 ? -13.102 -4.980 -0.869 1.00 98.25 99 ILE A CA 1
ATOM 799 C C . ILE A 1 99 ? -12.835 -3.477 -0.748 1.00 98.25 99 ILE A C 1
ATOM 801 O O . ILE A 1 99 ? -13.766 -2.679 -0.832 1.00 98.25 99 ILE A O 1
ATOM 805 N N . ALA A 1 100 ? -11.570 -3.073 -0.609 1.00 98.12 100 ALA A N 1
ATOM 806 C CA . ALA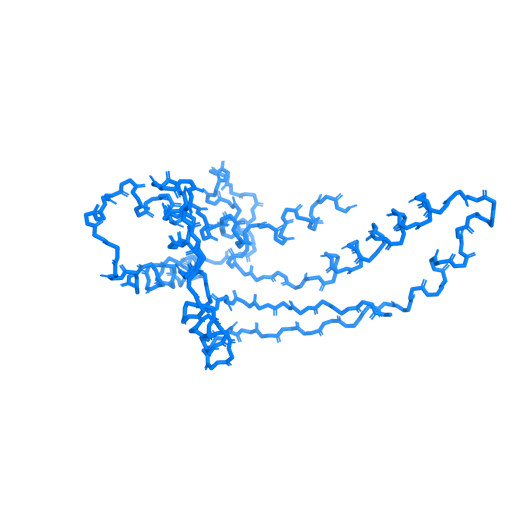 A 1 100 ? -11.212 -1.666 -0.493 1.00 98.12 100 ALA A CA 1
ATOM 807 C C . ALA A 1 100 ? -11.555 -0.857 -1.751 1.00 98.12 100 ALA A C 1
ATOM 809 O O . ALA A 1 100 ? -11.993 0.289 -1.643 1.00 98.12 100 ALA A O 1
ATOM 810 N N . TYR A 1 101 ? -11.384 -1.443 -2.940 1.00 98.38 101 TYR A N 1
ATOM 811 C CA . TYR A 1 101 ? -11.786 -0.802 -4.190 1.00 98.38 101 TYR A CA 1
ATOM 812 C C . TYR A 1 101 ? -13.301 -0.606 -4.257 1.00 98.38 101 TYR A C 1
ATOM 814 O O . TYR A 1 101 ? -13.741 0.528 -4.437 1.00 98.38 101 TYR A O 1
ATOM 822 N N . ASP A 1 102 ? -14.072 -1.677 -4.057 1.00 97.69 102 ASP A N 1
ATOM 823 C CA . ASP A 1 102 ? -15.536 -1.651 -4.143 1.00 97.69 102 ASP A CA 1
ATOM 824 C C . ASP A 1 102 ? -16.144 -0.696 -3.096 1.00 97.69 102 ASP A C 1
ATOM 826 O O . ASP A 1 102 ? -17.032 0.095 -3.414 1.00 97.69 102 ASP A O 1
ATOM 830 N N . GLN A 1 103 ? -15.602 -0.656 -1.870 1.00 96.62 103 GLN A N 1
ATOM 831 C CA . GLN A 1 103 ? -16.034 0.305 -0.846 1.00 96.62 103 GLN A CA 1
ATOM 832 C C . GLN A 1 103 ? -15.747 1.764 -1.213 1.00 96.62 103 GL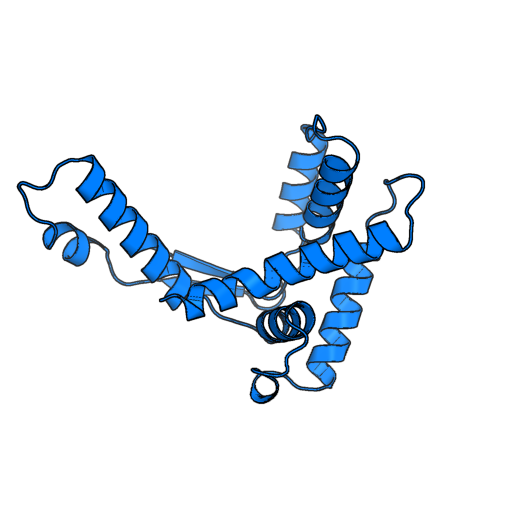N A C 1
ATOM 834 O O . GLN A 1 103 ? -16.545 2.644 -0.895 1.00 96.62 103 GLN A O 1
ATOM 839 N N . LEU A 1 104 ? -14.615 2.049 -1.865 1.00 97.00 104 LEU A N 1
ATOM 840 C CA . LEU A 1 104 ? -14.258 3.417 -2.249 1.00 97.00 104 LEU A CA 1
ATOM 841 C C . LEU A 1 104 ? -15.053 3.939 -3.440 1.00 97.00 104 LEU A C 1
ATOM 843 O O . LEU A 1 104 ? -15.277 5.146 -3.526 1.00 97.00 104 LEU A O 1
ATOM 847 N N . THR A 1 105 ? -15.402 3.066 -4.382 1.00 95.94 105 THR A N 1
ATOM 848 C CA . THR A 1 105 ? -16.183 3.437 -5.567 1.00 95.94 105 THR A CA 1
ATOM 849 C C . THR A 1 105 ? -17.686 3.365 -5.312 1.00 95.94 105 THR A C 1
ATOM 851 O O . THR A 1 105 ? -18.451 3.967 -6.060 1.00 95.94 105 THR A O 1
ATOM 854 N N . GLY A 1 106 ? -18.117 2.668 -4.255 1.00 94.38 106 GLY A N 1
ATOM 855 C CA . GLY A 1 106 ? -19.527 2.354 -4.023 1.00 94.38 106 GLY A CA 1
ATOM 856 C C . GLY A 1 106 ? -20.068 1.323 -5.018 1.00 94.38 106 GLY A C 1
ATOM 857 O O . GLY A 1 106 ? -21.282 1.192 -5.173 1.00 94.38 106 GLY A O 1
ATOM 858 N N . GLU A 1 107 ? -19.180 0.612 -5.714 1.00 93.31 107 GLU A N 1
ATOM 859 C CA . GLU A 1 107 ? -19.530 -0.415 -6.688 1.00 93.31 107 GLU A CA 1
ATOM 860 C C . GLU A 1 107 ? -19.473 -1.811 -6.059 1.00 93.31 107 GLU A C 1
ATOM 862 O O . GLU A 1 107 ? -19.164 -2.005 -4.886 1.00 93.31 107 GLU A O 1
ATOM 867 N N . SER A 1 108 ? -19.808 -2.819 -6.857 1.00 93.69 108 SER A N 1
ATOM 868 C CA . SER A 1 108 ? -19.665 -4.220 -6.462 1.00 93.69 108 SER A CA 1
ATOM 869 C C . SER A 1 108 ? -19.031 -5.055 -7.566 1.00 93.69 108 SER A C 1
ATOM 871 O O . SER A 1 108 ? -19.461 -6.170 -7.863 1.00 93.69 108 SER A O 1
ATOM 873 N N . ARG A 1 109 ? -18.030 -4.456 -8.216 1.00 95.88 109 ARG A N 1
ATOM 874 C CA . ARG A 1 109 ? -17.403 -4.971 -9.429 1.00 95.88 109 ARG A CA 1
ATOM 875 C C . ARG A 1 109 ? -16.645 -6.271 -9.177 1.00 95.88 109 ARG A C 1
ATOM 877 O O . ARG A 1 109 ? -16.547 -7.079 -10.094 1.00 95.88 109 ARG A O 1
ATOM 884 N N . PHE A 1 110 ? -16.127 -6.467 -7.966 1.00 96.94 110 PHE A N 1
ATOM 885 C CA . PHE A 1 110 ? -15.272 -7.599 -7.615 1.00 96.94 110 PHE A CA 1
ATOM 886 C C . PHE A 1 110 ? -15.875 -8.484 -6.518 1.00 96.94 110 PHE A C 1
ATOM 888 O O . PHE A 1 110 ? -15.144 -9.198 -5.833 1.00 96.94 110 PHE A O 1
ATOM 895 N N . LYS A 1 111 ? -17.207 -8.482 -6.361 1.00 94.12 111 LYS A N 1
ATOM 896 C CA . LYS A 1 111 ? -17.923 -9.338 -5.394 1.00 94.12 111 LYS A CA 1
ATOM 897 C C . LYS A 1 111 ? -17.650 -10.836 -5.553 1.00 94.12 111 LYS A C 1
ATOM 899 O O . LYS A 1 111 ? -17.823 -11.579 -4.598 1.00 94.12 111 LYS A O 1
ATOM 904 N N . ASP A 1 112 ? -17.238 -11.290 -6.733 1.00 96.94 112 ASP A N 1
ATOM 905 C CA . ASP A 1 112 ? -16.824 -12.673 -7.004 1.00 96.94 112 ASP A CA 1
ATOM 906 C C . ASP A 1 112 ? -15.431 -13.013 -6.437 1.00 96.94 112 ASP A C 1
ATOM 908 O O . ASP A 1 112 ? -15.040 -14.180 -6.407 1.00 96.94 112 ASP A O 1
ATOM 912 N N . ARG A 1 113 ? -14.665 -12.008 -5.991 1.00 97.06 113 ARG A N 1
ATOM 913 C CA . ARG A 1 113 ? -13.280 -12.146 -5.508 1.00 97.06 113 ARG A CA 1
ATOM 914 C C . ARG A 1 113 ? -13.144 -12.207 -3.991 1.00 97.06 113 ARG A C 1
ATOM 916 O O . ARG A 1 113 ? -12.026 -12.374 -3.505 1.00 97.06 113 ARG A O 1
ATOM 923 N N . TYR A 1 114 ? -14.242 -12.083 -3.253 1.00 97.44 114 TYR A N 1
ATOM 924 C CA . TYR A 1 114 ? -14.256 -12.152 -1.795 1.00 97.44 114 TYR A CA 1
ATOM 925 C C . TYR A 1 114 ? -15.594 -12.681 -1.274 1.00 97.44 114 TYR A C 1
ATOM 927 O O . TYR A 1 114 ? -16.628 -12.588 -1.929 1.00 97.44 114 TYR A O 1
ATOM 935 N N . THR A 1 115 ? -15.582 -13.234 -0.066 1.00 97.75 115 THR A N 1
ATOM 936 C CA . THR A 1 115 ? -16.784 -13.723 0.617 1.00 97.75 115 THR A CA 1
ATOM 937 C C . THR A 1 115 ? -17.310 -12.706 1.633 1.00 97.75 115 THR A C 1
ATOM 939 O O . THR A 1 115 ? -16.627 -11.748 1.998 1.00 97.75 115 THR A O 1
ATOM 942 N N . ALA A 1 116 ? -18.519 -12.936 2.153 1.00 96.25 116 ALA A N 1
ATOM 943 C CA . ALA A 1 116 ? -19.044 -12.153 3.275 1.00 96.25 116 ALA A CA 1
ATOM 944 C C . ALA A 1 116 ? -18.148 -12.257 4.526 1.00 96.25 116 ALA A C 1
ATOM 946 O O . ALA A 1 116 ? -17.959 -11.268 5.228 1.00 96.25 116 ALA A O 1
ATOM 947 N N . SER A 1 117 ? -17.537 -13.427 4.762 1.00 97.81 117 SER A N 1
ATOM 948 C CA . SER A 1 117 ? -16.584 -13.616 5.862 1.00 97.81 117 SER A CA 1
ATOM 949 C C . SER A 1 117 ? -15.307 -12.797 5.661 1.00 97.81 117 SER A C 1
ATOM 951 O O . SER A 1 117 ? -14.779 -12.246 6.623 1.00 97.81 117 SER A O 1
ATOM 953 N N . ASP A 1 118 ? -14.817 -12.672 4.425 1.00 97.50 118 ASP A N 1
ATOM 954 C CA . ASP A 1 118 ? -13.649 -11.830 4.136 1.00 97.50 118 ASP A CA 1
ATOM 955 C C . ASP A 1 118 ? -13.957 -10.353 4.379 1.00 97.50 118 ASP A C 1
ATOM 957 O O . ASP A 1 118 ? -13.134 -9.642 4.949 1.00 97.50 118 ASP A O 1
ATOM 961 N N . MET A 1 119 ? -15.160 -9.902 4.010 1.00 96.44 119 MET A N 1
ATOM 962 C CA . MET A 1 119 ? -15.612 -8.542 4.299 1.00 96.44 119 MET A CA 1
ATOM 963 C C . MET A 1 119 ? -15.624 -8.263 5.804 1.00 96.44 119 MET A C 1
ATOM 965 O O . MET A 1 119 ? -15.049 -7.270 6.236 1.00 96.44 119 MET A O 1
ATOM 969 N N . GLU A 1 120 ? -16.197 -9.156 6.611 1.00 97.56 120 GLU A N 1
ATOM 970 C CA . GLU A 1 120 ? -16.222 -9.015 8.073 1.00 97.56 120 GLU A CA 1
ATOM 971 C C . GLU A 1 120 ? -14.812 -8.987 8.688 1.00 97.56 120 GLU A C 1
ATOM 973 O O . GLU A 1 120 ? -14.518 -8.157 9.555 1.00 97.56 120 GLU A O 1
ATOM 978 N N . LYS A 1 121 ? -13.905 -9.850 8.209 1.00 97.19 121 LYS A N 1
ATOM 979 C CA . LYS A 1 121 ? -12.500 -9.855 8.645 1.00 97.19 121 LYS A CA 1
ATOM 980 C C . LYS A 1 121 ? -11.798 -8.545 8.306 1.00 97.19 121 LYS A C 1
ATOM 982 O O . LYS A 1 121 ? -11.092 -8.011 9.156 1.00 97.19 121 LYS A O 1
ATOM 987 N N . VAL A 1 122 ? -12.000 -8.022 7.096 1.00 96.81 122 VAL A N 1
ATOM 988 C CA . VAL A 1 122 ? -11.410 -6.749 6.656 1.00 96.81 122 VAL A CA 1
ATOM 989 C C . VAL A 1 122 ? -11.958 -5.580 7.468 1.00 96.81 122 VAL A C 1
ATOM 991 O O . VAL A 1 122 ? -11.176 -4.742 7.912 1.00 96.81 122 VAL A O 1
ATOM 994 N N . GLU A 1 123 ? -13.266 -5.548 7.729 1.00 96.50 123 GLU A N 1
ATOM 995 C CA . GLU A 1 123 ? -13.877 -4.534 8.595 1.00 96.50 123 GLU A CA 1
ATOM 996 C C . GLU A 1 123 ? -13.284 -4.546 10.001 1.00 96.50 123 GLU A C 1
ATOM 998 O O . GLU A 1 123 ? -12.859 -3.510 10.516 1.00 96.50 123 GLU A O 1
ATOM 1003 N N . THR A 1 124 ? -13.201 -5.736 10.595 1.00 97.56 124 THR A N 1
ATOM 1004 C CA . THR A 1 124 ? -12.632 -5.934 11.931 1.00 97.56 124 THR A CA 1
ATOM 1005 C C . THR A 1 124 ? -11.163 -5.522 11.964 1.00 97.56 124 THR A C 1
ATOM 1007 O O . THR A 1 124 ? -10.738 -4.806 12.872 1.00 97.56 124 THR A O 1
ATOM 1010 N N . TYR A 1 125 ? -10.388 -5.932 10.958 1.00 97.19 125 TYR A N 1
ATOM 1011 C CA . TYR A 1 125 ? -8.979 -5.584 10.830 1.00 97.19 125 TYR A CA 1
ATOM 1012 C C . TYR A 1 125 ? -8.788 -4.066 10.745 1.00 97.19 125 TYR A C 1
ATOM 1014 O O . TYR A 1 125 ? -8.120 -3.506 11.613 1.00 97.19 125 TYR A O 1
ATOM 1022 N N . ILE A 1 126 ? -9.418 -3.387 9.777 1.00 96.94 126 ILE A N 1
ATOM 1023 C CA . ILE A 1 126 ? -9.282 -1.931 9.596 1.00 96.94 126 ILE A CA 1
ATOM 1024 C C . ILE A 1 126 ? -9.742 -1.190 10.856 1.00 96.94 126 ILE A C 1
ATOM 1026 O O . ILE A 1 126 ? -9.057 -0.272 11.308 1.00 96.94 126 ILE A O 1
ATOM 1030 N N . GLY A 1 127 ? -10.856 -1.612 11.463 1.00 96.50 127 GLY A N 1
ATOM 1031 C CA . GLY A 1 127 ? -11.329 -1.048 12.726 1.00 96.50 127 GLY A CA 1
ATOM 1032 C C . GLY A 1 127 ? -10.288 -1.172 13.840 1.00 96.50 127 GLY A C 1
ATOM 1033 O O . GLY A 1 127 ? -9.967 -0.179 14.492 1.00 96.50 127 GLY A O 1
ATOM 1034 N N . SER A 1 128 ? -9.695 -2.358 14.014 1.00 96.25 128 SER A N 1
ATOM 1035 C CA . SER A 1 128 ? -8.647 -2.576 15.018 1.00 96.25 128 SER A CA 1
ATOM 1036 C C . SER A 1 128 ? -7.368 -1.781 14.747 1.00 96.25 128 SER A C 1
ATOM 1038 O O . SER A 1 128 ? -6.705 -1.370 15.694 1.00 96.25 128 SER A O 1
ATOM 1040 N N . GLN A 1 129 ? -7.018 -1.539 13.479 1.00 96.44 129 GLN A N 1
ATOM 1041 C CA . GLN A 1 129 ? -5.856 -0.729 13.112 1.00 96.44 129 GLN A CA 1
ATOM 1042 C C . GLN A 1 129 ? -6.093 0.739 13.462 1.00 96.44 129 GLN A C 1
ATOM 1044 O O . GLN A 1 129 ? -5.275 1.351 14.141 1.00 96.44 129 GLN A O 1
ATOM 1049 N N . LEU A 1 130 ? -7.245 1.292 13.079 1.00 96.19 130 LEU A N 1
ATOM 1050 C CA . LEU A 1 130 ? -7.593 2.679 13.388 1.00 96.19 130 LEU A CA 1
ATOM 1051 C C . LEU A 1 130 ? -7.753 2.927 14.893 1.00 96.19 130 LEU A C 1
ATOM 1053 O O . LEU A 1 130 ? -7.405 4.005 15.363 1.00 96.19 130 LEU A O 1
ATOM 1057 N N . ALA A 1 131 ? -8.203 1.928 15.659 1.00 95.56 131 ALA A N 1
ATOM 1058 C CA . ALA A 1 131 ? -8.286 2.012 17.117 1.00 95.56 131 ALA A CA 1
ATOM 1059 C C . ALA A 1 131 ? -6.918 2.169 17.812 1.00 95.56 131 ALA A C 1
ATOM 1061 O O . ALA A 1 131 ? -6.878 2.569 18.971 1.00 95.56 131 ALA A O 1
ATOM 1062 N N . LYS A 1 132 ? -5.801 1.883 17.124 1.00 94.94 132 LYS A N 1
ATOM 1063 C CA . LYS A 1 132 ? -4.439 2.115 17.642 1.00 94.94 132 LYS A CA 1
ATOM 1064 C C . LYS A 1 132 ? -4.001 3.580 17.568 1.00 94.94 132 LYS A C 1
ATOM 1066 O O . LYS A 1 132 ? -2.917 3.899 18.039 1.00 94.94 132 LYS A O 1
ATOM 1071 N N . VAL A 1 133 ? -4.779 4.452 16.925 1.00 94.19 133 VAL A N 1
ATOM 1072 C CA . VAL A 1 133 ? -4.500 5.892 16.877 1.00 94.19 133 VAL A CA 1
ATOM 1073 C C . VAL A 1 133 ? -5.082 6.537 18.135 1.00 94.19 133 VAL A C 1
ATOM 1075 O O . VAL A 1 133 ? -6.244 6.939 18.152 1.00 94.19 133 VAL A O 1
ATOM 1078 N N . ASP A 1 134 ? -4.281 6.610 19.195 1.00 90.81 134 ASP A N 1
ATOM 1079 C CA . ASP A 1 134 ? -4.674 7.113 20.520 1.00 90.81 134 ASP A CA 1
ATOM 1080 C C . ASP A 1 134 ? -3.971 8.425 20.923 1.00 90.81 134 ASP A C 1
ATOM 1082 O O . ASP A 1 134 ? -4.347 9.072 21.901 1.00 90.81 134 ASP A O 1
ATOM 1086 N N . ASP A 1 135 ? -2.986 8.861 20.141 1.00 90.56 135 ASP A N 1
ATOM 1087 C CA . ASP A 1 135 ? -2.156 10.045 20.372 1.00 90.56 135 ASP A CA 1
ATOM 1088 C C . ASP A 1 135 ? -2.721 11.330 19.738 1.00 90.56 135 ASP A C 1
ATOM 1090 O O . ASP A 1 135 ? -2.260 12.439 20.034 1.00 90.56 135 ASP A O 1
ATOM 1094 N N . VAL A 1 136 ? -3.741 11.214 18.881 1.00 91.56 136 VAL A N 1
ATOM 1095 C CA . VAL A 1 136 ? -4.368 12.356 18.204 1.00 91.56 136 VAL A CA 1
ATOM 1096 C C . VAL A 1 136 ? -5.479 12.948 19.069 1.00 91.56 136 VAL A C 1
ATOM 1098 O O . VAL A 1 136 ? -6.525 12.340 19.291 1.00 91.56 136 VAL A O 1
ATOM 1101 N N . LYS A 1 137 ? -5.277 14.189 19.520 1.00 90.38 137 LYS A N 1
ATOM 1102 C CA . LYS A 1 137 ? -6.270 14.930 20.310 1.00 90.38 137 LYS A CA 1
ATOM 1103 C C . LYS A 1 137 ? -7.506 15.292 19.486 1.00 90.38 137 LYS A C 1
ATOM 1105 O O . LYS A 1 137 ? -7.406 15.567 18.287 1.00 90.38 137 LYS A O 1
ATOM 1110 N N . ASP A 1 138 ? -8.652 15.339 20.162 1.00 91.94 138 ASP A N 1
ATOM 1111 C CA . ASP A 1 138 ? -9.933 15.801 19.614 1.00 91.94 138 ASP A CA 1
ATOM 1112 C C . ASP A 1 138 ? -10.306 15.087 18.302 1.00 91.94 138 ASP A C 1
ATOM 1114 O O . ASP A 1 138 ? -10.628 15.709 17.288 1.00 91.94 138 ASP A O 1
ATOM 1118 N N . LEU A 1 139 ? -10.183 13.757 18.291 1.00 93.75 139 LEU A N 1
ATOM 1119 C CA . LEU A 1 139 ? -10.574 12.911 17.164 1.00 93.75 139 LEU A CA 1
ATOM 1120 C C . LEU A 1 139 ? -12.090 12.984 16.947 1.00 93.75 139 LEU A C 1
ATOM 1122 O O . LEU A 1 139 ? -12.876 12.581 17.805 1.00 93.75 139 LEU A O 1
ATOM 1126 N N . THR A 1 140 ? -12.506 13.493 15.787 1.00 95.31 140 THR A N 1
ATOM 1127 C CA . THR A 1 140 ? -13.920 13.545 15.401 1.00 95.31 140 THR A CA 1
ATOM 1128 C C . THR A 1 140 ? -14.311 12.327 14.562 1.00 95.31 140 THR A C 1
ATOM 1130 O O . THR A 1 140 ? -13.461 11.662 13.967 1.00 95.31 140 THR A O 1
ATOM 1133 N N . ALA A 1 141 ? -15.615 12.066 14.429 1.00 94.94 141 ALA A N 1
ATOM 1134 C CA . ALA A 1 141 ? -16.111 11.038 13.509 1.00 94.94 141 ALA A CA 1
ATOM 1135 C C . ALA A 1 141 ? -15.649 11.287 12.057 1.00 94.94 141 ALA A C 1
ATOM 1137 O O . ALA A 1 141 ? -15.235 10.357 11.370 1.00 94.94 141 ALA A O 1
ATOM 1138 N N . SER A 1 142 ? -15.609 12.552 11.618 1.00 95.94 142 SER A N 1
ATOM 1139 C CA . SER A 1 142 ? -15.124 12.902 10.277 1.00 95.94 142 SER A CA 1
ATOM 1140 C C . SER A 1 142 ? -13.637 12.595 10.079 1.00 95.94 142 SER A C 1
ATOM 1142 O O . SER A 1 142 ? -13.216 12.337 8.948 1.00 95.94 142 SER A O 1
ATOM 1144 N N . ASP A 1 143 ? -12.831 12.656 11.138 1.00 96.56 143 ASP A N 1
ATOM 1145 C CA . ASP A 1 143 ? -11.413 12.304 11.073 1.00 96.56 143 ASP A CA 1
ATOM 1146 C C . ASP A 1 143 ? -11.227 10.790 10.971 1.00 96.56 143 ASP A C 1
ATOM 1148 O O . ASP A 1 143 ? -10.409 10.329 10.175 1.00 96.56 143 ASP A O 1
ATOM 1152 N N . MET A 1 144 ? -12.040 10.022 11.703 1.00 95.75 144 MET A N 1
ATOM 1153 C CA . MET A 1 144 ? -12.082 8.562 11.592 1.00 95.75 144 MET A CA 1
ATOM 1154 C C . MET A 1 144 ? -12.477 8.118 10.181 1.00 95.75 144 MET A C 1
ATOM 1156 O O . MET A 1 144 ? -11.788 7.285 9.590 1.00 95.75 144 MET A O 1
ATOM 1160 N N . ASP A 1 145 ? -13.512 8.728 9.597 1.00 96.75 145 ASP A N 1
ATOM 1161 C CA . ASP A 1 145 ? -13.934 8.451 8.219 1.00 96.75 145 ASP A CA 1
ATOM 1162 C C . ASP A 1 145 ? -12.835 8.793 7.207 1.00 96.75 145 ASP A C 1
ATOM 1164 O O . ASP A 1 145 ? -12.588 8.047 6.253 1.00 96.75 145 ASP A O 1
ATOM 1168 N N . TYR A 1 146 ? -12.130 9.908 7.421 1.00 97.81 146 TYR A N 1
ATOM 1169 C CA . TYR A 1 146 ? -11.007 10.297 6.576 1.00 97.81 146 TYR A CA 1
ATOM 1170 C C . TYR A 1 146 ? -9.853 9.291 6.665 1.00 97.81 146 TYR A C 1
ATOM 1172 O O . TYR A 1 146 ? -9.376 8.827 5.628 1.00 97.81 146 TYR A O 1
ATOM 1180 N N . MET A 1 147 ? -9.432 8.910 7.874 1.00 97.94 147 MET A N 1
ATOM 1181 C CA . MET A 1 147 ? -8.381 7.907 8.075 1.00 97.94 147 MET A CA 1
ATOM 1182 C C . MET A 1 147 ? -8.766 6.568 7.450 1.00 97.94 147 MET A C 1
ATOM 1184 O O . MET A 1 147 ? -7.973 5.986 6.708 1.00 97.94 147 MET A O 1
ATOM 1188 N N . ARG A 1 148 ? -10.009 6.121 7.656 1.00 98.00 148 ARG A N 1
ATOM 1189 C CA . ARG A 1 148 ? -10.546 4.915 7.023 1.00 98.00 148 ARG A CA 1
ATOM 1190 C C . ARG A 1 148 ? -10.465 4.996 5.502 1.00 98.00 148 ARG A C 1
ATOM 1192 O O . ARG A 1 148 ? -9.961 4.072 4.865 1.00 98.00 148 ARG A O 1
ATOM 1199 N N . LYS A 1 149 ? -10.884 6.115 4.906 1.00 98.12 149 LYS A N 1
ATOM 1200 C CA . LYS A 1 149 ? -10.770 6.344 3.459 1.00 98.12 149 LYS A CA 1
ATOM 1201 C C . LYS A 1 149 ? -9.317 6.269 2.977 1.00 98.12 149 LYS A C 1
ATOM 1203 O O . LYS A 1 149 ? -9.072 5.745 1.889 1.00 98.12 149 LYS A O 1
ATOM 1208 N N . MET A 1 150 ? -8.355 6.770 3.755 1.00 98.12 150 MET A N 1
ATOM 1209 C CA . MET A 1 150 ? -6.929 6.676 3.416 1.00 98.12 150 MET A CA 1
ATOM 1210 C C . MET A 1 150 ? -6.425 5.232 3.465 1.00 98.12 150 MET A C 1
ATOM 1212 O O . MET A 1 150 ? -5.770 4.804 2.515 1.00 98.12 150 MET A O 1
ATOM 1216 N N . VAL A 1 151 ? -6.797 4.456 4.490 1.00 98.12 151 VAL A N 1
ATOM 1217 C CA . VAL A 1 151 ? -6.479 3.018 4.571 1.00 98.12 151 VAL A CA 1
ATOM 1218 C C . VAL A 1 151 ? -7.025 2.269 3.358 1.00 98.12 151 VAL A C 1
ATOM 1220 O O . VAL A 1 151 ? -6.263 1.624 2.638 1.00 98.12 151 VAL A O 1
ATOM 1223 N N . LEU A 1 152 ? -8.316 2.431 3.056 1.00 98.12 152 LEU A N 1
ATOM 1224 C CA . LEU A 1 152 ? -8.928 1.805 1.881 1.00 98.12 152 LEU A CA 1
ATOM 1225 C C . LEU A 1 152 ? -8.227 2.238 0.585 1.00 98.12 152 LEU A C 1
ATOM 1227 O O . LEU A 1 152 ? -8.027 1.430 -0.318 1.00 98.12 152 LEU A O 1
ATOM 1231 N N . THR A 1 153 ? -7.801 3.501 0.484 1.00 98.25 153 THR A N 1
ATOM 1232 C CA . THR A 1 153 ? -7.109 4.000 -0.717 1.00 98.25 153 THR A CA 1
ATOM 1233 C C . THR A 1 153 ? -5.786 3.275 -0.921 1.00 98.25 153 THR A C 1
ATOM 1235 O O . THR A 1 153 ? -5.494 2.855 -2.041 1.00 98.25 153 THR A O 1
ATOM 1238 N N . MET A 1 154 ? -5.019 3.063 0.151 1.00 97.56 154 MET A N 1
ATOM 1239 C CA . MET A 1 154 ? -3.770 2.305 0.086 1.00 97.56 154 MET A CA 1
ATOM 1240 C C . MET A 1 154 ? -4.005 0.866 -0.384 1.00 97.56 154 MET A C 1
ATOM 1242 O O . MET A 1 154 ? -3.311 0.416 -1.294 1.00 97.56 154 MET A O 1
ATOM 1246 N N . TYR A 1 155 ? -5.017 0.174 0.151 1.00 98.06 155 TYR A N 1
ATOM 1247 C CA . TYR A 1 155 ? -5.324 -1.203 -0.253 1.00 98.06 155 TYR A CA 1
ATOM 1248 C C . TYR A 1 155 ? -5.944 -1.314 -1.656 1.00 98.06 155 TYR A C 1
ATOM 1250 O O . TYR A 1 155 ? -5.737 -2.324 -2.328 1.00 98.06 155 TYR A O 1
ATOM 1258 N N . ALA A 1 156 ? -6.645 -0.291 -2.150 1.00 97.94 156 ALA A N 1
ATOM 1259 C CA . ALA A 1 156 ? -7.205 -0.282 -3.504 1.00 97.94 156 ALA A CA 1
ATOM 1260 C C . ALA A 1 156 ? -6.161 0.025 -4.595 1.00 97.94 156 ALA A C 1
ATOM 1262 O O . ALA A 1 156 ? -6.354 -0.340 -5.757 1.00 97.94 156 ALA A O 1
ATOM 1263 N N . ASN A 1 157 ? -5.059 0.703 -4.254 1.00 97.31 157 ASN A N 1
ATOM 1264 C CA . ASN A 1 157 ? -4.054 1.143 -5.226 1.00 97.31 157 ASN A CA 1
ATOM 1265 C C . ASN A 1 157 ? -3.387 -0.003 -6.009 1.00 97.31 157 ASN A C 1
ATOM 1267 O O . ASN A 1 157 ? -3.317 0.121 -7.232 1.00 97.31 157 ASN A O 1
ATO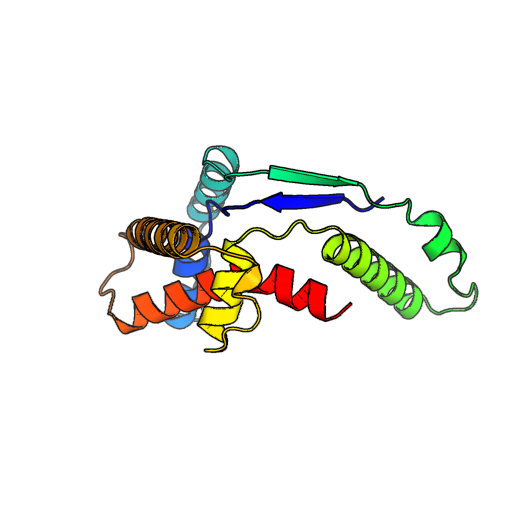M 1271 N N . PRO A 1 158 ? -2.969 -1.131 -5.397 1.00 97.19 158 PRO A N 1
ATOM 1272 C CA . PRO A 1 158 ? -2.428 -2.261 -6.152 1.00 97.19 158 PRO A CA 1
ATOM 1273 C C . PRO A 1 158 ? -3.384 -2.782 -7.232 1.00 97.19 158 PRO A C 1
ATOM 1275 O O . PRO A 1 158 ? -2.969 -3.025 -8.364 1.00 97.19 158 PRO A O 1
ATOM 1278 N N . LEU A 1 159 ? -4.681 -2.886 -6.917 1.00 97.56 159 LEU A N 1
ATOM 1279 C CA . LEU A 1 159 ? -5.701 -3.286 -7.886 1.00 97.56 159 LEU A CA 1
ATOM 1280 C C . LEU A 1 159 ? -5.876 -2.223 -8.978 1.00 97.56 159 LEU A C 1
ATOM 1282 O O . LEU A 1 159 ? -5.877 -2.559 -10.158 1.00 97.56 159 LEU A O 1
ATOM 1286 N N . ARG A 1 160 ? -5.953 -0.935 -8.616 1.00 97.25 160 ARG A N 1
ATOM 1287 C CA . ARG A 1 160 ? -6.026 0.169 -9.593 1.00 97.25 160 ARG A CA 1
ATOM 1288 C C . ARG A 1 160 ? -4.848 0.167 -10.558 1.00 97.25 160 ARG A C 1
ATOM 1290 O O . ARG A 1 160 ? -5.058 0.394 -11.741 1.00 97.25 160 ARG A O 1
ATOM 1297 N N . ASN A 1 161 ? -3.638 -0.074 -10.064 1.00 96.50 161 ASN A N 1
ATOM 1298 C CA . ASN A 1 161 ? -2.446 -0.116 -10.901 1.00 96.50 161 ASN A CA 1
ATOM 1299 C C . ASN A 1 161 ? -2.490 -1.318 -11.843 1.00 96.50 161 ASN A C 1
ATOM 1301 O O . ASN A 1 161 ? -2.253 -1.155 -13.032 1.00 96.50 161 ASN A O 1
ATOM 1305 N N . LYS A 1 162 ? -2.902 -2.491 -11.352 1.00 95.38 162 LYS A N 1
ATOM 1306 C CA . LYS A 1 162 ? -3.042 -3.701 -12.172 1.00 95.38 162 LYS A CA 1
ATOM 1307 C C . LYS A 1 162 ? -4.134 -3.601 -13.245 1.00 95.38 162 LYS A C 1
ATOM 1309 O O . LYS A 1 162 ? -4.023 -4.260 -14.265 1.00 95.38 162 LYS A O 1
ATOM 1314 N N . LEU A 1 163 ? -5.162 -2.776 -13.032 1.00 94.75 163 LEU A N 1
ATOM 1315 C CA . LEU A 1 163 ? -6.206 -2.487 -14.027 1.00 94.75 163 LEU A CA 1
ATOM 1316 C C . LEU A 1 163 ? -5.780 -1.473 -15.105 1.00 94.75 163 LEU A C 1
ATOM 1318 O O . LEU A 1 163 ? -6.524 -1.290 -16.065 1.00 94.75 163 LEU A O 1
ATOM 1322 N N . LYS A 1 164 ? -4.664 -0.757 -14.909 1.00 92.69 164 LYS A N 1
ATOM 1323 C CA . LYS A 1 164 ? -4.144 0.251 -15.852 1.00 92.69 164 LYS A CA 1
ATOM 1324 C C . LYS A 1 164 ? -3.099 -0.302 -16.823 1.00 92.69 164 LYS A C 1
ATOM 1326 O O . LYS A 1 164 ? -2.783 0.399 -17.779 1.00 92.69 164 LYS A O 1
ATOM 1331 N N . ILE A 1 165 ? -2.547 -1.480 -16.528 1.00 85.50 165 ILE A N 1
ATOM 1332 C CA . ILE A 1 165 ? -1.672 -2.236 -17.435 1.00 85.50 165 ILE A CA 1
ATOM 1333 C C . ILE A 1 165 ? -2.547 -2.863 -18.515 1.00 85.50 165 ILE A C 1
ATOM 1335 O O . ILE A 1 165 ? -2.169 -2.760 -19.698 1.00 85.50 165 ILE A O 1
#

Secondary structure (DSSP, 8-state):
--EEEEESS-TTHHHHHHHHHHHHH-TT----HHHHHHHHHHHHHS--SSEEEEE---SHHHHHTS-TTS-HHHHHHHHHHHHHHHHHHHPPP-HHHHHHHHHHHT--TTGGG--HHHHHHHHHHHHHHHTT--SSTT--HHHHHHHHHHHHHHHHHHHHHHTT-

pLDDT: mean 94.73, std 2.86, range [83.5, 98.44]

Nearest PDB structures (foldseek):
  4uiq-assembly2_A  TM=2.444E-01  e=3.255E+00  Bordetella pertussis Tohama I
  8jut-assembly1_D  TM=2.166E-01  e=2.355E+00  Rattus norvegicus
  6m9a-assembly1_C-2  TM=2.283E-01  e=5.011E+00  Bordetella pertussis

Sequence (165 aa):
MPVAISYEYDPNDYLKAREFLLRKRDPEFKKSQRDDLFSMETGLLQQKGHVHLSLTEPMNPHIDAIAPDADKATIVSQVCSDIDNAIHSHYKLYPINYIAYDQLTGESRFKDRYTASDMEKVETYIGSQLAKVDDVKDLTASDMDYMRKMVLTMYANPLRNKLKI

Foldseek 3Di:
DAKAKEFPAQQCLLVVLVVVLVCVVPVPDDDDPVSVVVSVVSRPPDDRDDIDMDDFDDCVVVLVPDDPPDDPVVSVVSSVVVSLLRRLQPHDAAPLLQLLQCVLVVHCPCVVRDDPVRNVVSVVVLVVSNVVPPPDPPDDPVSSVSSSNSSSCVSNVSVVSNVVD

Radius of gyration: 18.77 Å; Cα contacts (8 Å, |Δi|>4): 166; chains: 1; bounding box: 40×36×51 Å

Mean predicted aligned error: 3.81 Å